Protein AF-A0A672K5L9-F1 (afdb_monomer_lite)

Structure (mmCIF, N/CA/C/O backbone):
data_AF-A0A672K5L9-F1
#
_entry.id   AF-A0A672K5L9-F1
#
loop_
_atom_site.group_PDB
_atom_site.id
_atom_site.type_symbol
_atom_site.label_atom_id
_atom_site.label_alt_id
_atom_site.label_comp_id
_atom_site.label_asym_id
_atom_site.label_entity_id
_atom_site.label_seq_id
_atom_site.pdbx_PDB_ins_code
_atom_site.Cartn_x
_atom_site.Cartn_y
_atom_site.Cartn_z
_atom_site.occupancy
_atom_site.B_iso_or_equiv
_atom_site.auth_seq_id
_atom_site.auth_comp_id
_atom_site.auth_asym_id
_atom_site.auth_atom_id
_atom_site.pdbx_PDB_model_num
ATOM 1 N N . TRP A 1 1 ? -1.377 -8.562 16.531 1.00 64.62 1 TRP A N 1
ATOM 2 C CA . TRP A 1 1 ? -0.444 -7.483 16.893 1.00 64.62 1 TRP A CA 1
ATOM 3 C C . TRP A 1 1 ? 0.665 -8.095 17.704 1.00 64.62 1 TRP A C 1
ATOM 5 O O . TRP A 1 1 ? 0.400 -8.645 18.768 1.00 64.62 1 TRP A O 1
ATOM 15 N N . ARG A 1 2 ? 1.878 -8.061 17.157 1.00 75.94 2 ARG A N 1
ATOM 16 C CA . ARG A 1 2 ? 3.071 -8.632 17.790 1.00 75.94 2 ARG A CA 1
ATOM 17 C C . ARG A 1 2 ? 3.764 -7.652 18.748 1.00 75.94 2 ARG A C 1
ATOM 19 O O . ARG A 1 2 ? 4.479 -8.093 19.637 1.00 75.94 2 ARG A O 1
ATOM 26 N N . TYR A 1 3 ? 3.518 -6.353 18.584 1.00 76.62 3 TYR A N 1
ATOM 27 C CA . TYR A 1 3 ? 4.110 -5.268 19.370 1.00 76.62 3 TYR A CA 1
ATOM 28 C C . TYR A 1 3 ? 3.016 -4.455 20.088 1.00 76.62 3 TYR A C 1
ATOM 30 O O . TYR A 1 3 ? 1.886 -4.399 19.586 1.00 76.62 3 TYR A O 1
ATOM 38 N N . PRO A 1 4 ? 3.312 -3.866 21.263 1.00 77.62 4 PRO A N 1
ATOM 39 C CA . PRO A 1 4 ? 2.339 -3.114 22.053 1.00 77.62 4 PRO A CA 1
ATOM 40 C C . PRO A 1 4 ? 2.063 -1.743 21.435 1.00 77.62 4 PRO A C 1
ATOM 42 O O . PRO A 1 4 ? 2.989 -0.980 21.229 1.00 77.62 4 PRO A O 1
ATOM 45 N N . VAL A 1 5 ? 0.804 -1.382 21.204 1.00 76.75 5 VAL A N 1
ATOM 46 C CA . VAL A 1 5 ? 0.467 -0.063 20.642 1.00 76.75 5 VAL A CA 1
ATOM 47 C C . VAL A 1 5 ? 0.737 1.041 21.677 1.00 76.75 5 VAL A C 1
ATOM 49 O O . VAL A 1 5 ? 0.159 0.970 22.764 1.00 76.75 5 VAL A O 1
ATOM 52 N N . PRO A 1 6 ? 1.568 2.058 21.373 1.00 74.88 6 PRO A N 1
ATOM 53 C CA . PRO A 1 6 ? 1.780 3.196 22.264 1.00 74.88 6 PRO A CA 1
ATOM 54 C C . PRO A 1 6 ? 0.481 3.985 22.493 1.00 74.88 6 PRO A C 1
ATOM 56 O O . PRO A 1 6 ? -0.328 4.138 21.577 1.00 74.88 6 PRO A O 1
ATOM 59 N N . ASP A 1 7 ? 0.288 4.516 23.705 1.00 78.12 7 ASP A N 1
ATOM 60 C CA . ASP A 1 7 ? -0.814 5.446 23.989 1.00 78.12 7 ASP A CA 1
ATOM 61 C C . ASP A 1 7 ? -0.622 6.739 23.177 1.00 78.12 7 ASP A C 1
ATOM 63 O O . ASP A 1 7 ? 0.488 7.275 23.133 1.00 78.12 7 ASP A O 1
ATOM 67 N N . LYS A 1 8 ? -1.706 7.262 22.581 1.00 76.56 8 LYS A N 1
ATOM 68 C CA . LYS A 1 8 ? -1.720 8.536 21.839 1.00 76.56 8 LYS A CA 1
ATOM 69 C C . LYS A 1 8 ? -1.092 9.678 22.651 1.00 76.56 8 LYS A C 1
ATOM 71 O O . LYS A 1 8 ? -0.440 10.538 22.074 1.00 76.56 8 LYS A O 1
ATOM 76 N N . LYS A 1 9 ? -1.239 9.668 23.981 1.00 79.38 9 LYS A N 1
ATOM 77 C CA . LYS A 1 9 ? -0.672 10.687 24.887 1.00 79.38 9 LYS A CA 1
ATOM 78 C C . LYS A 1 9 ? 0.856 10.733 24.899 1.00 79.38 9 LYS A C 1
ATOM 80 O O . LYS A 1 9 ? 1.422 11.757 25.260 1.00 79.38 9 LYS A O 1
ATOM 85 N N . ASN A 1 10 ? 1.505 9.631 24.536 1.00 80.31 10 ASN A N 1
ATOM 86 C CA . ASN A 1 10 ? 2.960 9.493 24.556 1.00 80.31 10 ASN A CA 1
ATOM 87 C C . ASN A 1 10 ? 3.587 9.738 23.175 1.00 80.31 10 ASN A C 1
ATOM 89 O O . ASN A 1 10 ? 4.771 9.463 22.987 1.00 80.31 10 ASN A O 1
ATOM 93 N N . LEU A 1 11 ? 2.797 10.194 22.198 1.00 80.44 11 LEU A N 1
ATOM 94 C CA . LEU A 1 11 ? 3.247 10.428 20.831 1.00 80.44 11 LEU A CA 1
ATOM 95 C C . LEU A 1 11 ? 3.583 11.906 20.590 1.00 80.44 11 LEU A C 1
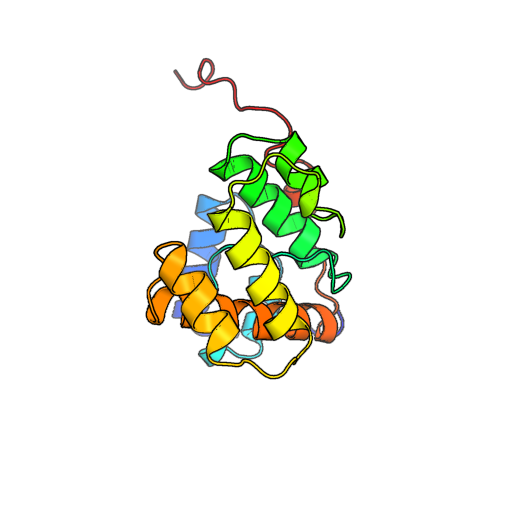ATOM 97 O O . LEU A 1 11 ? 2.972 12.782 21.205 1.00 80.44 11 LEU A O 1
ATOM 101 N N . PRO A 1 12 ? 4.514 12.196 19.662 1.00 81.81 12 PRO A N 1
ATOM 102 C CA . PRO A 1 12 ? 4.729 13.544 19.145 1.00 81.81 12 PRO A CA 1
ATOM 103 C C . PRO A 1 12 ? 3.436 14.183 18.611 1.00 81.81 12 PRO A C 1
ATOM 105 O O . PRO A 1 12 ? 2.584 13.503 18.033 1.00 81.81 12 PRO A O 1
ATOM 108 N N . PHE A 1 13 ? 3.286 15.496 18.815 1.00 79.44 13 PHE A N 1
ATOM 109 C CA . PHE A 1 13 ? 2.058 16.240 18.496 1.00 79.44 13 PHE A CA 1
ATOM 110 C C . PHE A 1 13 ? 1.662 16.160 17.013 1.00 79.44 13 PHE A C 1
ATOM 112 O O . PHE A 1 13 ? 0.493 15.967 16.694 1.00 79.44 13 PHE A O 1
ATOM 119 N N . ASP A 1 14 ? 2.637 16.255 16.116 1.00 75.19 14 ASP A N 1
ATOM 120 C CA . ASP A 1 14 ? 2.473 16.153 14.663 1.00 75.19 14 ASP A CA 1
ATOM 121 C C . ASP A 1 14 ? 1.882 14.801 14.231 1.00 75.19 14 ASP A C 1
ATOM 123 O O . ASP A 1 14 ? 1.009 14.735 13.361 1.00 75.19 14 ASP A O 1
ATOM 127 N N . ILE A 1 15 ? 2.302 13.718 14.884 1.00 74.06 15 ILE A N 1
ATOM 128 C CA . ILE A 1 15 ? 1.780 12.375 14.630 1.00 74.06 15 ILE A CA 1
ATOM 129 C C . ILE A 1 15 ? 0.339 12.243 15.130 1.00 74.06 15 ILE A C 1
ATOM 131 O O . ILE A 1 15 ? -0.502 11.678 14.426 1.00 74.06 15 ILE A O 1
ATOM 135 N N . VAL A 1 16 ? 0.026 12.787 16.310 1.00 81.31 16 VAL A N 1
ATOM 136 C CA . VAL A 1 16 ? -1.350 12.791 16.835 1.00 81.31 16 VAL A CA 1
ATOM 137 C C . VAL A 1 16 ? -2.273 13.586 15.913 1.00 81.31 16 VAL A C 1
ATOM 139 O O . VAL A 1 16 ? -3.326 13.079 15.528 1.00 81.31 16 VAL A O 1
ATOM 142 N N . GLU A 1 17 ? -1.849 14.772 15.477 1.00 81.62 17 GLU A N 1
ATOM 143 C CA . GLU A 1 17 ? -2.614 15.620 14.562 1.00 81.62 17 GLU A CA 1
ATOM 144 C C . GLU A 1 17 ? -2.883 14.910 13.222 1.00 81.62 17 GLU A C 1
ATOM 146 O O . GLU A 1 17 ? -3.997 14.956 12.691 1.00 81.62 17 GLU A O 1
ATOM 151 N N . LEU A 1 18 ? -1.891 14.202 12.671 1.00 77.25 18 LEU A N 1
ATOM 152 C CA . LEU A 1 18 ? -2.068 13.394 11.464 1.00 77.25 18 LEU A CA 1
ATOM 153 C C . LEU A 1 18 ? -3.092 12.272 11.677 1.00 77.25 18 LEU A C 1
ATOM 155 O O . LEU A 1 18 ? -3.973 12.076 10.836 1.00 77.25 18 LEU A O 1
ATOM 159 N N . MET A 1 19 ? -2.998 11.543 12.791 1.00 80.06 19 MET A N 1
ATOM 160 C CA . MET A 1 19 ? -3.928 10.459 13.121 1.00 80.06 19 MET A CA 1
ATOM 161 C C . MET A 1 19 ? -5.363 10.979 13.247 1.00 80.06 19 MET A C 1
ATOM 163 O O . MET A 1 19 ? -6.279 10.363 12.706 1.00 80.06 19 MET A O 1
ATOM 167 N N . GLU A 1 20 ? -5.558 12.125 13.896 1.00 85.06 20 GLU A N 1
ATOM 168 C CA . GLU A 1 20 ? -6.866 12.769 14.038 1.00 85.06 20 GLU A CA 1
ATOM 169 C C . GLU A 1 20 ? -7.423 13.240 12.692 1.00 85.06 20 GLU A C 1
ATOM 171 O O . GLU A 1 20 ? -8.583 12.968 12.379 1.00 85.06 20 GLU A O 1
ATOM 176 N N . LYS A 1 21 ? -6.597 13.855 11.835 1.00 79.50 21 LYS A N 1
ATOM 177 C CA . LYS A 1 21 ? -7.000 14.249 10.473 1.00 79.50 21 LYS A CA 1
ATOM 178 C C . LYS A 1 21 ? -7.433 13.049 9.630 1.00 79.50 21 LYS A C 1
ATOM 180 O O . LYS A 1 21 ? -8.405 13.141 8.876 1.00 79.50 21 LYS A O 1
ATOM 185 N N . VAL A 1 22 ? -6.715 11.929 9.726 1.00 79.19 22 VAL A N 1
ATOM 186 C CA . VAL A 1 22 ? -7.059 10.687 9.015 1.00 79.19 22 VAL A CA 1
ATOM 187 C C . VAL A 1 22 ? -8.359 10.098 9.557 1.00 79.19 22 VAL A C 1
ATOM 189 O O . VAL A 1 22 ? -9.230 9.732 8.770 1.00 79.19 22 VAL A O 1
ATOM 192 N N . GLU A 1 23 ? -8.518 10.053 10.878 1.00 84.06 23 GLU A N 1
ATOM 193 C CA . GLU A 1 23 ? -9.721 9.554 11.547 1.00 84.06 23 GLU A CA 1
ATOM 194 C C . GLU A 1 23 ? -10.954 10.398 11.188 1.00 84.06 23 GLU A C 1
ATOM 196 O O . GLU A 1 23 ? -11.993 9.844 10.832 1.00 84.06 23 GLU A O 1
ATOM 201 N N . GLN A 1 24 ? -10.817 11.725 11.144 1.00 83.44 24 GLN A N 1
ATOM 202 C CA . GLN A 1 24 ? -11.885 12.645 10.754 1.00 83.44 24 GLN A CA 1
ATOM 203 C C . GLN A 1 24 ? -12.307 12.476 9.286 1.00 83.44 24 GLN A C 1
ATOM 205 O O . GLN A 1 24 ? -13.497 12.507 8.978 1.00 83.44 24 GLN A O 1
ATOM 210 N N . LYS A 1 25 ? -11.351 12.284 8.366 1.00 79.88 25 LYS A N 1
ATOM 211 C CA . LYS A 1 25 ? -11.644 12.104 6.931 1.00 79.88 25 LYS A CA 1
ATOM 212 C C . LYS A 1 25 ? -12.167 10.707 6.600 1.00 79.88 25 LYS A C 1
ATOM 214 O O . LYS A 1 25 ? -13.029 10.563 5.736 1.00 79.88 25 LYS A O 1
ATOM 219 N N . GLY A 1 26 ? -11.605 9.680 7.233 1.00 71.81 26 GLY A N 1
ATOM 220 C CA . GLY A 1 26 ? -11.903 8.275 6.957 1.00 71.81 26 GLY A CA 1
ATOM 221 C C . GLY A 1 26 ? -13.060 7.703 7.776 1.00 71.81 26 GLY A C 1
ATOM 222 O O . GLY A 1 26 ? -13.588 6.654 7.415 1.00 71.81 26 GLY A O 1
ATOM 223 N N . GLY A 1 27 ? -13.447 8.366 8.870 1.00 83.25 27 GLY A N 1
ATOM 224 C CA . GLY A 1 27 ? -14.419 7.871 9.851 1.00 83.25 27 GLY A CA 1
ATOM 225 C C . GLY A 1 27 ? -13.859 6.813 10.810 1.00 83.25 27 GLY A C 1
ATOM 226 O O . GLY A 1 27 ? -14.577 6.344 11.685 1.00 83.25 27 GLY A O 1
ATOM 227 N N . PHE A 1 28 ? -12.594 6.422 10.642 1.00 85.94 28 PHE A N 1
ATOM 228 C CA . PHE A 1 28 ? -11.852 5.529 11.529 1.00 85.94 28 PHE A CA 1
ATOM 229 C C . PHE A 1 28 ? -10.350 5.713 11.301 1.00 85.94 28 PHE A C 1
ATOM 231 O O . PHE A 1 28 ? -9.917 6.158 10.236 1.00 85.94 28 PHE A O 1
ATOM 238 N N . LEU A 1 29 ? -9.543 5.311 12.280 1.00 82.81 29 LEU A N 1
ATOM 239 C CA . LEU A 1 29 ? -8.088 5.304 12.171 1.00 82.81 29 LEU A CA 1
ATOM 240 C C . LEU A 1 29 ? -7.563 3.945 11.647 1.00 82.81 29 LEU A C 1
ATOM 242 O O . LEU A 1 29 ? -7.697 2.926 12.345 1.00 82.81 29 LEU A O 1
ATOM 246 N N . PRO A 1 30 ? -6.909 3.892 10.467 1.00 83.12 30 PRO A N 1
ATOM 247 C CA . PRO A 1 30 ? -6.284 2.674 9.964 1.00 83.12 30 PRO A CA 1
ATOM 248 C C . PRO A 1 30 ? -5.204 2.146 10.915 1.00 83.12 30 PRO A C 1
ATOM 250 O O . PRO A 1 30 ? -4.351 2.886 11.401 1.00 83.12 30 PRO A O 1
ATOM 253 N N . ASN A 1 31 ? -5.195 0.834 11.140 1.00 82.44 31 ASN A N 1
ATOM 254 C CA . ASN A 1 31 ? -4.307 0.191 12.107 1.00 82.44 31 ASN A CA 1
ATOM 255 C C . ASN A 1 31 ? -2.813 0.348 11.776 1.00 82.44 31 ASN A C 1
ATOM 257 O O . ASN A 1 31 ? -1.997 0.208 12.680 1.00 82.44 31 ASN A O 1
ATOM 261 N N . VAL A 1 32 ? -2.442 0.679 10.530 1.00 73.75 32 VAL A N 1
ATOM 262 C CA . VAL A 1 32 ? -1.048 0.973 10.159 1.00 73.75 32 VAL A CA 1
ATOM 263 C C . VAL A 1 32 ? -0.484 2.159 10.947 1.00 73.75 32 VAL A C 1
ATOM 265 O O . VAL A 1 32 ? 0.650 2.084 11.408 1.00 73.75 32 VAL A O 1
ATOM 268 N N . PHE A 1 33 ? -1.290 3.192 11.225 1.00 71.38 33 PHE A N 1
ATOM 269 C CA . PHE A 1 33 ? -0.854 4.350 12.014 1.00 71.38 33 PHE A CA 1
ATOM 270 C C . PHE A 1 33 ? -0.514 3.968 13.454 1.00 71.38 33 PHE A C 1
ATOM 272 O O . PHE A 1 33 ? 0.440 4.476 14.020 1.00 71.38 33 PHE A O 1
ATOM 279 N N . LYS A 1 34 ? -1.231 3.000 14.028 1.00 72.56 34 LYS A N 1
ATOM 280 C CA . LYS A 1 34 ? -0.969 2.488 15.382 1.00 72.56 34 LYS A CA 1
ATOM 281 C C . LYS A 1 34 ? 0.306 1.639 15.475 1.00 72.56 34 LYS A C 1
ATOM 283 O O . LYS A 1 34 ? 0.755 1.351 16.576 1.00 72.56 34 LYS A O 1
ATOM 288 N N . VAL A 1 35 ? 0.868 1.216 14.343 1.00 68.44 35 VAL A N 1
ATOM 289 C CA . VAL A 1 35 ? 2.121 0.451 14.290 1.00 68.44 35 VAL A CA 1
ATOM 290 C C . VAL A 1 35 ? 3.297 1.335 13.886 1.00 68.44 35 VAL A C 1
ATOM 292 O O . VAL A 1 35 ? 4.372 1.213 14.464 1.00 68.44 35 VAL A O 1
ATOM 295 N N . LEU A 1 36 ? 3.103 2.251 12.937 1.00 60.41 36 LEU A N 1
ATOM 296 C CA . LEU A 1 36 ? 4.162 3.157 12.483 1.00 60.41 36 LEU A CA 1
ATOM 297 C C . LEU A 1 36 ? 4.585 4.174 13.551 1.00 60.41 36 LEU A C 1
ATOM 299 O O . LEU A 1 36 ? 5.710 4.656 13.508 1.00 60.41 36 LEU A O 1
ATOM 303 N N . VAL A 1 37 ? 3.759 4.414 14.571 1.00 59.41 37 VAL A N 1
ATOM 304 C CA . VAL A 1 37 ? 4.132 5.209 15.758 1.00 59.41 37 VAL A CA 1
ATOM 305 C C . VAL A 1 37 ? 5.297 4.627 16.565 1.00 59.41 37 VAL A C 1
ATOM 307 O O . VAL A 1 37 ? 5.891 5.337 17.369 1.00 59.41 37 VAL A O 1
ATOM 310 N N . HIS A 1 38 ? 5.671 3.362 16.343 1.00 53.47 38 HIS A N 1
ATOM 311 C CA . HIS A 1 38 ? 6.906 2.801 16.894 1.00 53.47 38 HIS A CA 1
ATOM 312 C C . HIS A 1 38 ? 8.181 3.365 16.246 1.00 53.47 38 HIS A C 1
ATOM 314 O O . HIS A 1 38 ? 9.263 3.182 16.797 1.00 53.47 38 HIS A O 1
ATOM 320 N N . CYS A 1 39 ? 8.071 4.022 15.089 1.00 48.25 39 CYS A N 1
ATOM 321 C CA . CYS A 1 39 ? 9.179 4.647 14.374 1.00 48.25 39 CYS A CA 1
ATOM 322 C C . CYS A 1 39 ? 8.693 5.957 13.712 1.00 48.25 39 CYS A C 1
ATOM 324 O O . CYS A 1 39 ? 8.429 5.979 12.506 1.00 48.25 39 CYS A O 1
ATOM 326 N N . PRO A 1 40 ? 8.521 7.042 14.498 1.00 39.75 40 PRO A N 1
ATOM 327 C CA . PRO A 1 40 ? 7.879 8.278 14.040 1.00 39.75 40 PRO A CA 1
ATOM 328 C C . PRO A 1 40 ? 8.592 8.942 12.849 1.00 39.75 40 PRO A C 1
ATOM 330 O O . PRO A 1 40 ? 7.921 9.494 11.984 1.00 39.75 40 PRO A O 1
ATOM 333 N N . GLU A 1 41 ? 9.917 8.805 12.729 1.00 33.12 41 GLU A N 1
ATOM 334 C CA . GLU A 1 41 ? 10.693 9.362 11.606 1.00 33.12 41 GLU A CA 1
ATOM 335 C C . GLU A 1 41 ? 10.425 8.662 10.258 1.00 33.12 41 GLU A C 1
ATOM 337 O O . GLU A 1 41 ? 10.543 9.284 9.207 1.00 33.12 41 GLU A O 1
ATOM 342 N N . SER A 1 42 ? 10.017 7.385 10.260 1.00 33.50 42 SER A N 1
ATOM 343 C CA . SER A 1 42 ? 9.748 6.609 9.032 1.00 33.50 42 SER A CA 1
ATOM 344 C C . SER A 1 42 ? 8.266 6.587 8.623 1.00 33.50 42 SER A C 1
ATOM 346 O O . SER A 1 42 ? 7.922 6.052 7.570 1.00 33.50 42 SER A O 1
ATOM 348 N N . GLY A 1 43 ? 7.365 7.127 9.454 1.00 31.48 43 GLY A N 1
ATOM 349 C CA . GLY A 1 43 ? 5.910 7.029 9.269 1.00 31.48 43 GLY A CA 1
ATOM 350 C C . GLY A 1 43 ? 5.283 8.061 8.321 1.00 31.48 43 GLY A C 1
ATOM 351 O O . GLY A 1 43 ? 4.123 7.898 7.945 1.00 31.48 43 GLY A O 1
ATOM 352 N N . MET A 1 44 ? 6.021 9.108 7.933 1.00 30.86 44 MET A N 1
ATOM 353 C CA . MET A 1 44 ? 5.493 10.272 7.195 1.00 30.86 44 MET A CA 1
ATOM 354 C C . MET A 1 44 ? 5.357 10.064 5.677 1.00 30.86 44 MET A C 1
ATOM 356 O O . MET A 1 44 ? 4.615 10.793 5.023 1.00 30.86 44 MET A O 1
ATOM 360 N N . THR A 1 45 ? 5.996 9.045 5.105 1.00 30.77 45 THR A N 1
ATOM 361 C CA . THR A 1 45 ? 6.053 8.853 3.647 1.00 30.77 45 THR A CA 1
ATOM 362 C C . THR A 1 45 ? 5.416 7.523 3.283 1.00 30.77 45 THR A C 1
ATOM 364 O O . THR A 1 45 ? 6.111 6.581 2.918 1.00 30.77 45 THR A O 1
ATOM 367 N N . PHE A 1 46 ? 4.098 7.380 3.462 1.00 41.56 46 PHE A N 1
ATOM 368 C CA . PHE A 1 46 ? 3.430 6.117 3.132 1.00 41.56 46 PHE A CA 1
ATOM 369 C C . PHE A 1 46 ? 1.993 6.288 2.630 1.00 41.56 46 PHE A C 1
ATOM 371 O O . PHE A 1 46 ? 1.031 5.919 3.304 1.00 41.56 46 PHE A O 1
ATOM 378 N N . TYR A 1 47 ? 1.837 6.818 1.414 1.00 33.97 47 TYR A N 1
ATOM 379 C CA . TYR A 1 47 ? 0.549 6.808 0.725 1.00 33.97 47 TYR A CA 1
ATOM 380 C C . TYR A 1 47 ? 0.655 6.327 -0.723 1.00 33.97 47 TYR A C 1
ATOM 382 O O . TYR A 1 47 ? 1.265 6.969 -1.566 1.00 33.97 47 TYR A O 1
ATOM 390 N N . SER A 1 48 ? -0.117 5.265 -0.969 1.00 30.53 48 SER A N 1
ATOM 391 C CA . SER A 1 48 ? -0.725 4.843 -2.238 1.00 30.53 48 SER A CA 1
ATOM 392 C C . SER A 1 48 ? -0.128 3.630 -2.959 1.00 30.53 48 SER A C 1
ATOM 394 O O . SER A 1 48 ? 1.063 3.501 -3.185 1.00 30.53 48 SER A O 1
ATOM 396 N N . TYR A 1 49 ? -1.081 2.763 -3.328 1.00 34.91 49 TYR A N 1
ATOM 397 C CA . TYR A 1 49 ? -1.036 1.603 -4.222 1.00 34.91 49 TYR A CA 1
ATOM 398 C C . TYR A 1 49 ? -0.104 0.440 -3.870 1.00 34.91 49 TYR A C 1
ATOM 400 O O . TYR A 1 49 ? 1.062 0.426 -4.233 1.00 34.91 49 TYR A O 1
ATOM 408 N N . LEU A 1 50 ? -0.660 -0.619 -3.259 1.00 41.56 50 LEU A N 1
ATOM 409 C CA . LEU A 1 50 ? 0.091 -1.848 -2.998 1.00 41.56 50 LEU A CA 1
ATOM 410 C C . LEU A 1 50 ? -0.667 -3.145 -3.278 1.00 41.56 50 LEU A C 1
ATOM 412 O O . LEU A 1 50 ? -1.779 -3.399 -2.811 1.00 41.56 50 LEU A O 1
ATOM 416 N N . LYS A 1 51 ? 0.052 -4.015 -3.988 1.00 40.56 51 LYS A N 1
ATOM 417 C CA . LYS A 1 51 ? -0.236 -5.419 -4.276 1.00 40.56 51 LYS A CA 1
ATOM 418 C C . LYS A 1 51 ? 0.114 -6.261 -3.041 1.00 40.56 51 LYS A C 1
ATOM 420 O O . LYS A 1 51 ? 1.201 -6.820 -2.934 1.00 40.56 51 LYS A O 1
ATOM 425 N N . GLY A 1 52 ? -0.821 -6.370 -2.097 1.00 40.56 52 GLY A N 1
ATOM 426 C CA . GLY A 1 52 ? -0.668 -7.187 -0.881 1.00 40.56 52 GLY A CA 1
ATOM 427 C C . GLY A 1 52 ? -0.741 -8.705 -1.098 1.00 40.56 52 GLY A C 1
ATOM 428 O O . GLY A 1 52 ? -0.540 -9.483 -0.166 1.00 40.56 52 GLY A O 1
ATOM 429 N N . ALA A 1 53 ? -1.056 -9.157 -2.308 1.00 41.19 53 ALA A N 1
ATOM 430 C CA . ALA A 1 53 ? -1.554 -10.513 -2.482 1.00 41.19 53 ALA A CA 1
ATOM 431 C C . ALA A 1 53 ? -0.477 -11.578 -2.696 1.00 41.19 53 ALA A C 1
ATOM 433 O O . ALA A 1 53 ? -0.683 -12.734 -2.336 1.00 41.19 53 ALA A O 1
ATOM 434 N N . HIS A 1 54 ? 0.698 -11.195 -3.202 1.00 45.91 54 HIS A N 1
ATOM 435 C CA . HIS A 1 54 ? 1.785 -12.151 -3.413 1.00 45.91 54 HIS A CA 1
ATOM 436 C C . HIS A 1 54 ? 2.599 -12.417 -2.140 1.00 45.91 54 HIS A C 1
ATOM 438 O O . HIS A 1 54 ? 3.035 -13.538 -1.905 1.00 45.91 54 HIS A O 1
ATOM 444 N N . ASN A 1 55 ? 2.725 -11.412 -1.269 1.00 52.50 55 ASN A N 1
ATOM 445 C CA . ASN A 1 55 ? 3.385 -11.544 0.032 1.00 52.50 55 ASN A CA 1
ATOM 446 C C . ASN A 1 55 ? 2.456 -12.103 1.124 1.00 52.50 55 ASN A C 1
ATOM 448 O O . ASN A 1 55 ? 2.796 -12.045 2.309 1.00 52.50 55 ASN A O 1
ATOM 452 N N . HIS A 1 56 ? 1.280 -12.629 0.749 1.00 61.97 56 HIS A N 1
ATOM 453 C CA . HIS A 1 56 ? 0.237 -13.101 1.668 1.00 61.97 56 HIS A CA 1
ATOM 454 C C . HIS A 1 56 ? -0.028 -12.109 2.816 1.00 61.97 56 HIS A C 1
ATOM 456 O O . HIS A 1 56 ? -0.240 -12.502 3.964 1.00 61.97 56 HIS A O 1
ATOM 462 N N . CYS A 1 57 ? 0.048 -10.804 2.534 1.00 69.94 57 CYS A N 1
ATOM 463 C CA . CYS A 1 57 ? -0.125 -9.782 3.553 1.00 69.94 57 CYS A CA 1
ATOM 464 C C . CYS A 1 57 ? -1.607 -9.432 3.654 1.00 69.94 57 CYS A C 1
ATOM 466 O O . CYS A 1 57 ? -2.124 -8.632 2.874 1.00 69.94 57 CYS A O 1
ATOM 468 N N . LEU A 1 58 ? -2.285 -10.035 4.633 1.00 73.81 58 LEU A N 1
ATOM 469 C CA . LEU A 1 58 ? -3.716 -9.833 4.853 1.00 73.81 58 LEU A CA 1
ATOM 470 C C . LEU A 1 58 ? -4.076 -8.346 4.985 1.00 73.81 58 LEU A C 1
ATOM 472 O O . LEU A 1 58 ? -5.059 -7.910 4.391 1.00 73.81 58 LEU A O 1
ATOM 476 N N . TYR A 1 59 ? -3.269 -7.565 5.714 1.00 75.12 59 TYR A N 1
ATOM 477 C CA . TYR A 1 59 ? -3.499 -6.128 5.865 1.00 75.12 59 TYR A CA 1
ATOM 478 C C . TYR A 1 59 ? -3.525 -5.413 4.520 1.00 75.12 59 TYR A C 1
ATOM 480 O O . TYR A 1 59 ? -4.528 -4.791 4.182 1.00 75.12 59 TYR A O 1
ATOM 488 N N . CYS A 1 60 ? -2.441 -5.543 3.753 1.00 72.88 60 CYS A N 1
ATOM 489 C CA . CYS A 1 60 ? -2.272 -4.843 2.490 1.00 72.88 60 CYS A CA 1
ATOM 490 C C . CYS A 1 60 ? -3.324 -5.271 1.462 1.00 72.88 60 CYS A C 1
ATOM 492 O O . CYS A 1 60 ? -3.844 -4.421 0.750 1.00 72.88 60 CYS A O 1
ATOM 494 N N . VAL A 1 61 ? -3.686 -6.560 1.394 1.00 73.81 61 VAL A N 1
ATOM 495 C CA . VAL A 1 61 ? -4.767 -7.006 0.495 1.00 73.81 61 VAL A CA 1
ATOM 496 C C . VAL A 1 61 ? -6.075 -6.323 0.865 1.00 73.81 61 VAL A C 1
ATOM 498 O O . VAL A 1 61 ? -6.711 -5.715 0.015 1.00 73.81 61 VAL A O 1
ATOM 501 N N . VAL A 1 62 ? -6.480 -6.390 2.132 1.00 78.25 62 VAL A N 1
ATOM 502 C CA . VAL A 1 62 ? -7.801 -5.908 2.543 1.00 78.25 62 VAL A CA 1
ATOM 503 C C . VAL A 1 62 ? -7.900 -4.382 2.445 1.00 78.25 62 VAL A C 1
ATOM 505 O O . VAL A 1 62 ? -8.873 -3.876 1.880 1.00 78.25 62 VAL A O 1
ATOM 508 N N . SER A 1 63 ? -6.904 -3.644 2.943 1.00 74.94 63 SER A N 1
ATOM 509 C CA . SER A 1 63 ? -6.923 -2.176 2.946 1.00 74.94 63 SER A CA 1
ATOM 510 C C . SER A 1 63 ? -6.763 -1.587 1.543 1.00 74.94 63 SER A C 1
ATOM 512 O O . SER A 1 63 ? -7.535 -0.708 1.156 1.00 74.94 63 SER A O 1
ATOM 514 N N . HIS A 1 64 ? -5.825 -2.088 0.734 1.00 71.88 64 HIS A N 1
ATOM 515 C CA . HIS A 1 64 ? -5.603 -1.538 -0.602 1.00 71.88 64 HIS A CA 1
ATOM 516 C C . HIS A 1 64 ? -6.648 -1.998 -1.606 1.00 71.88 64 HIS A C 1
ATOM 518 O O . HIS A 1 64 ? -7.011 -1.196 -2.462 1.00 71.88 64 HIS A O 1
ATOM 524 N N . SER A 1 65 ? -7.214 -3.207 -1.488 1.00 71.38 65 SER A N 1
ATOM 525 C CA . SER A 1 65 ? -8.386 -3.553 -2.296 1.00 71.38 65 SER A CA 1
ATOM 526 C C . SER A 1 65 ? -9.541 -2.596 -1.995 1.00 71.38 65 SER A C 1
ATOM 528 O O . SER A 1 65 ? -10.179 -2.132 -2.930 1.00 71.38 65 SER A O 1
ATOM 530 N N . ALA A 1 66 ? -9.775 -2.204 -0.737 1.00 74.75 66 ALA A N 1
ATOM 531 C CA . ALA A 1 66 ? -10.805 -1.214 -0.407 1.00 74.75 66 ALA A CA 1
ATOM 532 C C . ALA A 1 66 ? -10.583 0.142 -1.089 1.00 74.75 66 ALA A C 1
ATOM 534 O O . ALA A 1 66 ? -11.500 0.682 -1.710 1.00 74.75 66 ALA A O 1
ATOM 535 N N . LEU A 1 67 ? -9.355 0.657 -1.035 1.00 73.56 67 LEU A N 1
ATOM 536 C CA . LEU A 1 67 ? -8.995 1.908 -1.702 1.00 73.56 67 LEU A CA 1
ATOM 537 C C . LEU A 1 67 ? -9.072 1.784 -3.226 1.00 73.56 67 LEU A C 1
ATOM 539 O O . LEU A 1 67 ? -9.630 2.659 -3.883 1.00 73.56 67 LEU A O 1
ATOM 543 N N . HIS A 1 68 ? -8.594 0.675 -3.792 1.00 67.81 68 HIS A N 1
ATOM 544 C CA . HIS A 1 68 ? -8.701 0.392 -5.219 1.00 67.81 68 HIS A CA 1
ATOM 545 C C . HIS A 1 68 ? -10.163 0.423 -5.666 1.00 67.81 68 HIS A C 1
ATOM 547 O O . HIS A 1 68 ? -10.471 1.045 -6.680 1.00 67.81 68 HIS A O 1
ATOM 553 N N . ARG A 1 69 ? -11.087 -0.186 -4.906 1.00 74.75 69 ARG A N 1
ATOM 554 C CA . ARG A 1 69 ? -12.527 -0.126 -5.206 1.00 74.75 69 ARG A CA 1
ATOM 555 C C . ARG A 1 69 ? -13.047 1.312 -5.251 1.00 74.75 69 ARG A C 1
ATOM 557 O O . ARG A 1 69 ? -13.797 1.640 -6.165 1.00 74.75 69 ARG A O 1
ATOM 564 N N . ILE A 1 70 ? -12.627 2.161 -4.311 1.00 71.12 70 ILE A N 1
ATOM 565 C CA . ILE A 1 70 ? -13.037 3.572 -4.250 1.00 71.12 70 ILE A CA 1
ATOM 566 C C . ILE A 1 70 ? -12.493 4.366 -5.442 1.00 71.12 70 ILE A C 1
ATOM 568 O O . ILE A 1 70 ? -13.268 5.013 -6.144 1.00 71.12 70 ILE A O 1
ATOM 572 N N . TYR A 1 71 ? -11.182 4.316 -5.689 1.00 70.25 71 TYR A N 1
ATOM 573 C CA . TYR A 1 71 ? -10.540 5.163 -6.699 1.00 70.25 71 TYR A CA 1
ATOM 574 C C . TYR A 1 71 ? -10.818 4.695 -8.126 1.00 70.25 71 TYR A C 1
ATOM 576 O O . TYR A 1 71 ? -11.160 5.503 -8.985 1.00 70.25 71 TYR A O 1
ATOM 584 N N . SER A 1 72 ? -10.728 3.386 -8.382 1.00 65.19 72 SER A N 1
ATOM 585 C CA . SER A 1 72 ? -10.995 2.838 -9.718 1.00 65.19 72 SER A CA 1
ATOM 586 C C . SER A 1 72 ? -12.485 2.792 -10.057 1.00 65.19 72 SER A C 1
ATOM 588 O O . SER A 1 72 ? -12.830 2.605 -11.222 1.00 65.19 72 SER A O 1
ATOM 590 N N . LYS A 1 73 ? -13.367 2.892 -9.046 1.00 70.75 73 LYS A N 1
ATOM 591 C CA . LYS A 1 73 ? -14.814 2.626 -9.139 1.00 70.75 73 LYS A CA 1
ATOM 592 C C . LYS A 1 73 ? -15.148 1.249 -9.743 1.00 70.75 73 LYS A C 1
ATOM 594 O O . LYS A 1 73 ? -16.261 1.026 -10.210 1.00 70.75 73 LYS A O 1
ATOM 599 N N . LYS A 1 74 ? -14.192 0.310 -9.736 1.00 69.38 74 LYS A N 1
ATOM 600 C CA . LYS A 1 74 ? -14.315 -1.049 -10.287 1.00 69.38 74 LYS A CA 1
ATOM 601 C C . LYS A 1 74 ? -14.228 -2.074 -9.147 1.00 69.38 74 LYS A C 1
ATOM 603 O O . LYS A 1 74 ? -13.140 -2.590 -8.872 1.00 69.38 74 LYS A O 1
ATOM 608 N N . PRO A 1 75 ? -15.351 -2.395 -8.473 1.00 73.62 75 PRO A N 1
ATOM 609 C CA . PRO A 1 75 ? -15.344 -3.238 -7.278 1.00 73.62 75 PRO A CA 1
ATOM 610 C C . PRO A 1 75 ? -14.800 -4.649 -7.535 1.00 73.62 75 PRO A C 1
ATOM 612 O O . PRO A 1 75 ? -14.020 -5.162 -6.739 1.00 73.62 75 PRO A O 1
ATOM 615 N N . VAL A 1 76 ? -15.149 -5.240 -8.681 1.00 76.38 76 VAL A N 1
ATOM 616 C CA . VAL A 1 76 ? -14.733 -6.599 -9.070 1.00 76.38 76 VAL A CA 1
ATOM 617 C C . VAL A 1 76 ? -13.240 -6.668 -9.401 1.00 76.38 76 VAL A C 1
ATOM 619 O O . VAL A 1 76 ? -12.568 -7.629 -9.032 1.00 76.38 76 VAL A O 1
ATOM 622 N N . LEU A 1 77 ? -12.690 -5.627 -10.036 1.00 68.44 77 LEU A N 1
ATOM 623 C CA . LEU A 1 77 ? -11.273 -5.591 -10.408 1.00 68.44 77 LEU A CA 1
ATOM 624 C C . LEU A 1 77 ? -10.371 -5.634 -9.164 1.00 68.44 77 LEU A C 1
ATOM 626 O O . LEU A 1 77 ? -9.342 -6.303 -9.170 1.00 68.44 77 LEU A O 1
ATOM 630 N N . ALA A 1 78 ? -10.788 -4.994 -8.069 1.00 68.56 78 ALA A N 1
ATOM 631 C CA . ALA A 1 78 ? -10.042 -4.991 -6.809 1.00 68.56 78 ALA A CA 1
ATOM 632 C C . ALA A 1 78 ? -9.935 -6.369 -6.134 1.00 68.56 78 ALA A C 1
ATOM 634 O O . ALA A 1 78 ? -9.012 -6.585 -5.348 1.00 68.56 78 ALA A O 1
ATOM 635 N N . ASP A 1 79 ? -10.874 -7.275 -6.422 1.00 68.69 79 ASP A N 1
ATOM 636 C CA . ASP A 1 79 ? -10.881 -8.650 -5.913 1.00 68.69 79 ASP A CA 1
ATOM 637 C C . ASP A 1 79 ? -10.142 -9.602 -6.884 1.00 68.69 79 ASP A C 1
ATOM 639 O O . ASP A 1 79 ? -9.623 -10.640 -6.476 1.00 68.69 79 ASP A O 1
ATOM 643 N N . GLN A 1 80 ? -10.008 -9.218 -8.160 1.00 65.69 80 GLN A N 1
ATOM 644 C CA . GLN A 1 80 ? -9.282 -9.959 -9.199 1.00 65.69 80 GLN A CA 1
ATOM 645 C C . GLN A 1 80 ? -7.768 -9.699 -9.189 1.00 65.69 80 GLN A C 1
ATOM 647 O O . GLN A 1 80 ? -6.978 -10.645 -9.253 1.00 65.69 80 GLN A O 1
ATOM 652 N N . VAL A 1 81 ? -7.351 -8.433 -9.078 1.00 61.31 81 VAL A N 1
ATOM 653 C CA . VAL A 1 81 ? -5.941 -7.989 -9.068 1.00 61.31 81 VAL A CA 1
ATOM 654 C C . VAL A 1 81 ? -5.071 -8.687 -8.002 1.00 61.31 81 VAL A C 1
ATOM 656 O O . VAL A 1 81 ? -3.901 -8.947 -8.285 1.00 61.31 81 VAL A O 1
ATOM 659 N N . PRO A 1 82 ? -5.595 -9.070 -6.819 1.00 55.94 82 PRO A N 1
ATOM 660 C CA . PRO A 1 82 ? -4.875 -9.901 -5.856 1.00 55.94 82 PRO A CA 1
ATOM 661 C C . PRO A 1 82 ? -4.441 -11.290 -6.369 1.00 55.94 82 PRO A C 1
ATOM 663 O O . PRO A 1 82 ? -3.540 -11.911 -5.813 1.00 55.94 82 PRO A O 1
ATOM 666 N N . SER A 1 83 ? -5.036 -11.835 -7.427 1.00 53.34 83 SER A N 1
ATOM 667 C CA . SER A 1 83 ? -4.596 -13.140 -7.939 1.00 53.34 83 SER A CA 1
ATOM 668 C C . SER A 1 83 ? -3.244 -13.045 -8.669 1.00 53.34 83 SER A C 1
ATOM 670 O O . SER A 1 83 ? -2.975 -12.078 -9.381 1.00 53.34 83 SER A O 1
ATOM 672 N N . LYS A 1 84 ? -2.395 -14.086 -8.568 1.00 51.34 84 LYS A N 1
A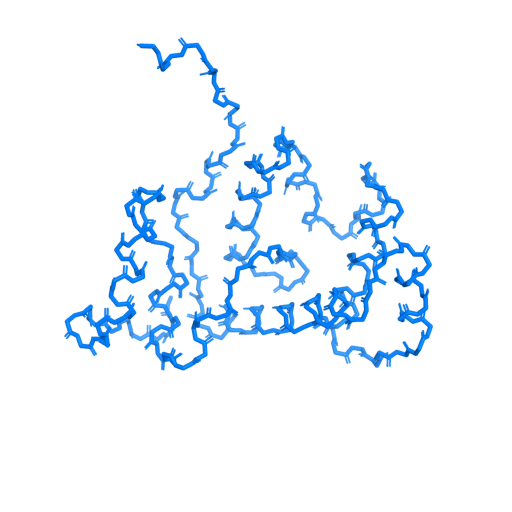TOM 673 C CA . LYS A 1 84 ? -1.145 -14.198 -9.361 1.00 51.34 84 LYS A CA 1
ATOM 674 C C . LYS A 1 84 ? -1.376 -14.065 -10.877 1.00 51.34 84 LYS A C 1
ATOM 676 O O . LYS A 1 84 ? -0.445 -13.762 -11.607 1.00 51.34 84 LYS A O 1
ATOM 681 N N . ASN A 1 85 ? -2.610 -14.266 -11.339 1.00 59.47 85 ASN A N 1
ATOM 682 C CA . ASN A 1 85 ? -3.003 -14.266 -12.745 1.00 59.47 85 ASN A CA 1
ATOM 683 C C . ASN A 1 85 ? -3.493 -12.892 -13.230 1.00 59.47 85 ASN A C 1
ATOM 685 O O . ASN A 1 85 ? -4.438 -12.826 -14.014 1.00 59.47 85 ASN A O 1
ATOM 689 N N . PHE A 1 86 ? -2.879 -11.789 -12.790 1.00 58.81 86 PHE A N 1
ATOM 690 C CA . PHE A 1 86 ? -3.276 -10.451 -13.253 1.00 58.81 86 PHE A CA 1
ATOM 691 C C . PHE A 1 86 ? -3.061 -10.229 -14.754 1.00 58.81 86 PHE A C 1
ATOM 693 O O . PHE A 1 86 ? -3.724 -9.389 -15.358 1.00 58.81 86 PHE A O 1
ATOM 700 N N . THR A 1 87 ? -2.231 -11.057 -15.389 1.00 57.91 87 THR A N 1
ATOM 701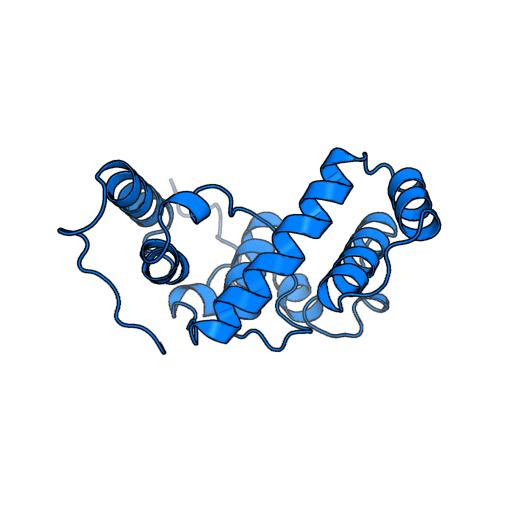 C CA . THR A 1 87 ? -2.083 -11.134 -16.847 1.00 57.91 87 THR A CA 1
ATOM 702 C C . THR A 1 87 ? -3.389 -11.475 -17.571 1.00 57.91 87 THR A C 1
ATOM 704 O O . THR A 1 87 ? -3.575 -11.032 -18.707 1.00 57.91 87 THR A O 1
ATOM 707 N N . LYS A 1 88 ? -4.309 -12.196 -16.909 1.00 59.03 88 LYS A N 1
ATOM 708 C CA . LYS A 1 88 ? -5.636 -12.575 -17.427 1.00 59.03 88 LYS A CA 1
ATOM 709 C C . LYS A 1 88 ? -6.714 -11.512 -17.200 1.00 59.03 88 LYS A C 1
ATOM 711 O O . LYS A 1 88 ? -7.825 -11.673 -17.699 1.00 59.03 88 LYS A O 1
ATOM 716 N N . HIS A 1 89 ? -6.407 -10.445 -16.465 1.00 64.81 89 HIS A N 1
ATOM 717 C CA . HIS A 1 89 ? -7.361 -9.368 -16.207 1.00 64.81 89 HIS A CA 1
ATOM 718 C C . HIS A 1 89 ? -7.273 -8.297 -17.289 1.00 64.81 89 HIS A C 1
ATOM 720 O O . HIS A 1 89 ? -6.253 -8.151 -17.972 1.00 64.81 89 HIS A O 1
ATOM 726 N N . ASN A 1 90 ? -8.354 -7.528 -17.428 1.00 65.62 90 ASN A N 1
ATOM 727 C CA . ASN A 1 90 ? -8.456 -6.420 -18.376 1.00 65.62 90 ASN A CA 1
ATOM 728 C C . ASN A 1 90 ? -7.675 -5.189 -17.872 1.00 65.62 90 ASN A C 1
ATOM 730 O O . ASN A 1 90 ? -8.258 -4.163 -17.525 1.00 65.62 90 ASN A O 1
ATOM 734 N N . LEU A 1 91 ? -6.358 -5.353 -17.751 1.00 69.06 91 LEU A N 1
ATOM 735 C CA . LEU A 1 91 ? -5.387 -4.320 -17.405 1.00 69.06 91 LEU A CA 1
ATOM 736 C C . LEU A 1 91 ? -4.676 -3.849 -18.674 1.00 69.06 91 LEU A C 1
ATOM 738 O O . LEU A 1 91 ? -4.377 -4.654 -19.564 1.00 69.06 91 LEU A O 1
ATOM 742 N N . SER A 1 92 ? -4.373 -2.558 -18.734 1.00 72.81 92 SER A N 1
ATOM 743 C CA . SER A 1 92 ? -3.551 -1.977 -19.792 1.00 72.81 92 SER A CA 1
ATOM 744 C C . SER A 1 92 ? -2.123 -2.533 -19.756 1.00 72.81 92 SER A C 1
ATOM 746 O O . SER A 1 92 ? -1.647 -3.017 -18.727 1.00 72.81 92 SER A O 1
ATOM 748 N N . ALA A 1 93 ? -1.412 -2.447 -20.884 1.00 77.31 93 ALA A N 1
ATOM 749 C CA . ALA A 1 93 ? -0.005 -2.849 -20.954 1.00 77.31 93 ALA A CA 1
ATOM 750 C C . ALA A 1 93 ? 0.859 -2.081 -19.934 1.00 77.31 93 ALA A C 1
ATOM 752 O O . ALA A 1 93 ? 1.691 -2.681 -19.260 1.00 77.31 93 ALA A O 1
ATOM 753 N N . ARG A 1 94 ? 0.566 -0.786 -19.737 1.00 77.50 94 ARG A N 1
ATOM 754 C CA . ARG A 1 94 ? 1.216 0.070 -18.736 1.00 77.50 94 ARG A CA 1
ATOM 755 C C . ARG A 1 94 ? 1.019 -0.449 -17.307 1.00 77.50 94 ARG A C 1
ATOM 757 O O . ARG A 1 94 ? 1.981 -0.558 -16.554 1.00 77.50 94 ARG A O 1
ATOM 764 N N . GLU A 1 95 ? -0.212 -0.798 -16.930 1.00 72.69 95 GLU A N 1
ATOM 765 C CA . GLU A 1 95 ? -0.507 -1.336 -15.592 1.00 72.69 95 GLU A CA 1
ATOM 766 C C . GLU A 1 95 ? 0.147 -2.703 -15.363 1.00 72.69 95 GLU A C 1
ATOM 768 O O . GLU A 1 95 ? 0.607 -2.982 -14.258 1.00 72.69 95 GLU A O 1
ATOM 773 N N . LYS A 1 96 ? 0.211 -3.553 -16.395 1.00 74.38 96 LYS A N 1
ATOM 774 C CA . LYS A 1 96 ? 0.891 -4.854 -16.313 1.00 74.38 96 LYS A CA 1
ATOM 775 C C . LYS A 1 96 ? 2.392 -4.678 -16.080 1.00 74.38 96 LYS A C 1
ATOM 777 O O . LYS A 1 96 ? 2.892 -5.232 -15.109 1.00 74.38 96 LYS A O 1
ATOM 782 N N . ALA A 1 97 ? 3.055 -3.829 -16.867 1.00 78.94 97 ALA A N 1
ATOM 783 C CA . ALA A 1 97 ? 4.483 -3.543 -16.717 1.00 78.94 97 ALA A CA 1
ATOM 784 C C . ALA A 1 97 ? 4.832 -3.008 -15.316 1.00 78.94 97 ALA A C 1
ATOM 786 O O . ALA A 1 97 ? 5.756 -3.500 -14.671 1.00 78.94 97 ALA A O 1
ATOM 787 N N . MET A 1 98 ? 4.030 -2.073 -14.795 1.00 80.06 98 MET A N 1
ATOM 788 C CA . MET A 1 98 ? 4.173 -1.570 -13.423 1.00 80.06 98 MET A CA 1
ATOM 789 C C . MET A 1 98 ? 4.051 -2.693 -12.382 1.00 80.06 98 MET A C 1
ATOM 791 O O . MET A 1 98 ? 4.841 -2.778 -11.443 1.00 80.06 98 MET A O 1
ATOM 795 N N . LEU A 1 99 ? 3.052 -3.568 -12.535 1.00 74.38 99 LEU A N 1
ATOM 796 C CA . LEU A 1 99 ? 2.794 -4.668 -11.606 1.00 74.38 99 LEU A CA 1
ATOM 797 C C . LEU A 1 99 ? 3.837 -5.787 -11.676 1.00 74.38 99 LEU A C 1
ATOM 799 O O . LEU A 1 99 ? 3.994 -6.485 -10.669 1.00 74.38 99 LEU A O 1
ATOM 803 N N . ASP A 1 100 ? 4.474 -5.986 -12.827 1.00 77.19 100 ASP A N 1
ATOM 804 C CA . ASP A 1 100 ? 5.564 -6.942 -13.029 1.00 77.19 100 ASP A CA 1
ATOM 805 C C . ASP A 1 100 ? 6.846 -6.435 -12.362 1.00 77.19 100 ASP A C 1
ATOM 807 O O . ASP A 1 100 ? 7.414 -7.134 -11.522 1.00 77.19 100 ASP A O 1
ATOM 811 N N . PHE A 1 101 ? 7.225 -5.176 -12.605 1.00 79.88 101 PHE A N 1
ATOM 812 C CA . PHE A 1 101 ? 8.374 -4.558 -11.937 1.00 79.88 101 PHE A CA 1
ATOM 813 C C . PHE A 1 101 ? 8.220 -4.528 -10.412 1.00 79.88 101 PHE A C 1
ATOM 815 O O . PHE A 1 101 ? 9.124 -4.917 -9.670 1.00 79.88 101 PHE A O 1
ATOM 822 N N . ALA A 1 102 ? 7.037 -4.146 -9.929 1.00 75.56 102 ALA A N 1
ATOM 823 C CA . ALA A 1 102 ? 6.742 -4.147 -8.503 1.00 75.56 102 ALA A CA 1
ATOM 824 C C . ALA A 1 102 ? 6.904 -5.540 -7.862 1.00 75.56 102 ALA A C 1
ATOM 826 O O . ALA A 1 102 ? 7.287 -5.641 -6.694 1.00 75.56 102 ALA A O 1
ATOM 827 N N . LEU A 1 103 ? 6.619 -6.625 -8.599 1.00 73.88 103 LEU A N 1
ATOM 828 C CA . LEU A 1 103 ? 6.850 -7.990 -8.116 1.00 73.88 103 LEU A CA 1
ATOM 829 C C . LEU A 1 103 ? 8.334 -8.341 -8.062 1.00 73.88 103 LEU A C 1
ATOM 831 O O . LEU A 1 103 ? 8.759 -8.878 -7.040 1.00 73.88 103 LEU A O 1
ATOM 835 N N . ALA A 1 104 ? 9.102 -7.998 -9.098 1.00 79.50 104 ALA A N 1
ATOM 836 C CA . ALA A 1 104 ? 10.547 -8.216 -9.124 1.00 79.50 104 ALA A CA 1
ATOM 837 C C . ALA A 1 104 ? 11.226 -7.553 -7.910 1.00 79.50 104 ALA A C 1
ATOM 839 O O . ALA A 1 104 ? 11.960 -8.199 -7.158 1.00 79.50 104 ALA A O 1
ATOM 840 N N . VAL A 1 105 ? 10.870 -6.295 -7.614 1.00 78.62 105 VAL A N 1
ATOM 841 C CA . VAL A 1 105 ? 11.376 -5.578 -6.430 1.00 78.62 105 VAL A CA 1
ATOM 842 C C . VAL A 1 105 ? 10.902 -6.223 -5.121 1.00 78.62 105 VAL A C 1
ATOM 844 O O . VAL A 1 105 ? 11.685 -6.379 -4.178 1.00 78.62 105 VAL A O 1
ATOM 847 N N . CYS A 1 106 ? 9.634 -6.645 -5.034 1.00 71.50 106 CYS A N 1
ATOM 848 C CA . CYS A 1 106 ? 9.122 -7.342 -3.848 1.00 71.50 106 CYS A CA 1
ATOM 849 C C . CYS A 1 106 ? 9.910 -8.619 -3.537 1.00 71.50 106 CYS A C 1
ATOM 851 O O . CYS A 1 106 ? 10.141 -8.917 -2.362 1.00 71.50 106 CYS A O 1
ATOM 853 N N . TRP A 1 107 ? 10.310 -9.355 -4.570 1.00 70.62 107 TRP A N 1
ATOM 854 C CA . TRP A 1 107 ? 11.067 -10.598 -4.464 1.00 70.62 107 TRP A CA 1
ATOM 855 C C . TRP A 1 107 ? 12.567 -10.414 -4.294 1.00 70.62 107 TRP A C 1
ATOM 857 O O . TRP A 1 107 ? 13.277 -11.407 -4.150 1.00 70.62 107 TRP A O 1
ATOM 867 N N . SER A 1 108 ? 13.038 -9.167 -4.222 1.00 73.62 108 SER A N 1
ATOM 868 C CA . SER A 1 108 ? 14.468 -8.868 -4.156 1.00 73.62 108 SER A CA 1
ATOM 869 C C . SER A 1 108 ? 15.232 -9.454 -5.347 1.00 73.62 108 SER A C 1
ATOM 871 O O . SER A 1 108 ? 16.387 -9.854 -5.206 1.00 73.62 108 SER A O 1
ATOM 873 N N . GLU A 1 109 ? 14.590 -9.506 -6.516 1.00 81.56 109 GLU A N 1
ATOM 874 C CA . GLU A 1 109 ? 15.275 -9.810 -7.766 1.00 81.56 109 GLU A CA 1
ATOM 875 C C . GLU A 1 109 ? 16.237 -8.675 -8.123 1.00 81.56 109 GLU A C 1
ATOM 877 O O . GLU A 1 109 ? 16.061 -7.518 -7.725 1.00 81.56 109 GLU A O 1
ATOM 882 N N . THR A 1 110 ? 17.280 -9.004 -8.879 1.00 85.38 110 THR A N 1
ATOM 883 C CA . THR A 1 110 ? 18.218 -8.000 -9.371 1.00 85.38 110 THR A CA 1
ATOM 884 C C . THR A 1 110 ? 17.519 -7.123 -10.405 1.00 85.38 110 THR A C 1
ATOM 886 O O . THR A 1 110 ? 17.138 -7.591 -11.476 1.00 85.38 110 THR A O 1
ATOM 889 N N . VAL A 1 111 ? 17.354 -5.839 -10.089 1.00 86.19 111 VAL A N 1
ATOM 890 C CA . VAL A 1 111 ? 16.828 -4.857 -11.040 1.00 86.19 111 VAL A CA 1
ATOM 891 C C . VAL A 1 111 ? 17.891 -4.581 -12.103 1.00 86.19 111 VAL A C 1
ATOM 893 O O . VAL A 1 111 ? 19.004 -4.174 -11.777 1.00 86.19 111 VAL A O 1
ATOM 896 N N . THR A 1 112 ? 17.551 -4.823 -13.368 1.00 90.19 112 THR A N 1
ATOM 897 C CA . THR A 1 112 ? 18.401 -4.568 -14.536 1.00 90.19 112 THR A CA 1
ATOM 898 C C . THR A 1 112 ? 17.906 -3.340 -15.301 1.00 90.19 112 THR A C 1
ATOM 900 O O . THR A 1 112 ? 16.751 -2.939 -15.154 1.00 90.19 112 THR A O 1
ATOM 903 N N . GLU A 1 113 ? 18.748 -2.764 -16.167 1.00 90.12 113 GLU A N 1
ATOM 904 C CA . GLU A 1 113 ? 18.323 -1.669 -17.059 1.00 90.12 113 GLU A CA 1
ATOM 905 C C . GLU A 1 113 ? 17.176 -2.081 -17.992 1.00 90.12 113 GLU A C 1
ATOM 907 O O . GLU A 1 113 ? 16.354 -1.246 -18.344 1.00 90.12 113 GLU A O 1
ATOM 912 N N . GLU A 1 114 ? 17.042 -3.368 -18.329 1.00 89.06 114 GLU A N 1
ATOM 913 C CA . GLU A 1 114 ? 15.917 -3.869 -19.129 1.00 89.06 114 GLU A CA 1
ATOM 914 C C . GLU A 1 114 ? 14.562 -3.627 -18.443 1.00 89.06 114 GLU A C 1
ATOM 916 O O . GLU A 1 114 ? 13.598 -3.215 -19.095 1.00 89.06 114 GLU A O 1
ATOM 921 N N . HIS A 1 115 ? 14.489 -3.805 -17.118 1.00 87.25 115 HIS A N 1
ATOM 922 C CA . HIS A 1 115 ? 13.283 -3.482 -16.353 1.00 87.25 115 HIS A CA 1
ATOM 923 C C . HIS A 1 115 ? 12.950 -1.988 -16.430 1.00 87.25 115 HIS A C 1
ATOM 925 O O . HIS A 1 115 ? 11.785 -1.619 -16.580 1.00 87.25 115 HIS A O 1
ATOM 931 N N . LEU A 1 116 ? 13.973 -1.137 -16.357 1.00 88.81 116 LEU A N 1
ATOM 932 C CA . LEU A 1 116 ? 13.828 0.318 -16.359 1.00 88.81 116 LEU A CA 1
ATOM 933 C C . LEU A 1 116 ? 13.402 0.809 -17.748 1.00 88.81 116 LEU A C 1
ATOM 935 O O . LEU A 1 116 ? 12.394 1.501 -17.865 1.00 88.81 116 LEU A O 1
ATOM 939 N N . SER A 1 117 ? 14.068 0.346 -18.808 1.00 90.31 117 SER A N 1
ATOM 940 C CA . SER A 1 117 ? 13.708 0.656 -20.196 1.00 90.31 117 SER A CA 1
ATOM 941 C C . SER A 1 117 ? 12.307 0.168 -20.573 1.00 90.31 117 SER A C 1
ATOM 943 O O . SER A 1 117 ? 11.600 0.841 -21.322 1.00 90.31 117 SER A O 1
ATOM 945 N N . THR A 1 118 ? 11.860 -0.972 -20.036 1.00 89.62 118 THR A N 1
ATOM 946 C CA . THR A 1 118 ? 10.488 -1.465 -20.251 1.00 89.62 118 THR A CA 1
ATOM 947 C C . THR A 1 118 ? 9.448 -0.511 -19.657 1.00 89.62 118 THR A C 1
ATOM 949 O O . THR A 1 118 ? 8.418 -0.248 -20.277 1.00 89.62 118 THR A O 1
ATOM 952 N N . LEU A 1 119 ? 9.708 0.046 -18.472 1.00 85.31 119 LEU A N 1
ATOM 953 C CA . LEU A 1 119 ? 8.816 1.017 -17.831 1.00 85.31 119 LEU A CA 1
ATOM 954 C C . LEU A 1 119 ? 8.846 2.373 -18.544 1.00 85.31 119 LEU A C 1
ATOM 956 O O . LEU A 1 119 ? 7.788 2.951 -18.800 1.00 85.31 119 LEU A O 1
ATOM 960 N N . GLU A 1 120 ? 10.026 2.837 -18.947 1.00 89.56 120 GLU A N 1
ATOM 961 C CA . GLU A 1 120 ? 10.195 4.058 -19.743 1.00 89.56 120 GLU A CA 1
ATOM 962 C C . GLU A 1 120 ? 9.432 3.971 -21.074 1.00 89.56 120 GLU A C 1
ATOM 964 O O . GLU A 1 120 ? 8.733 4.912 -21.453 1.00 89.56 120 GLU A O 1
ATOM 969 N N . ALA A 1 121 ? 9.449 2.811 -21.744 1.00 90.88 121 ALA A N 1
ATOM 970 C CA . ALA A 1 121 ? 8.672 2.568 -22.964 1.00 90.88 121 ALA A CA 1
ATOM 971 C C . ALA A 1 121 ? 7.149 2.671 -22.747 1.00 90.88 121 ALA A C 1
ATOM 973 O O . ALA A 1 121 ? 6.397 2.965 -23.679 1.00 90.88 121 ALA A O 1
ATOM 974 N N . HIS A 1 122 ? 6.679 2.464 -21.515 1.00 83.69 122 HIS A N 1
ATOM 975 C CA . HIS A 1 122 ? 5.285 2.657 -21.115 1.00 83.69 122 HIS A CA 1
ATOM 976 C C . HIS A 1 122 ? 4.996 4.054 -20.538 1.00 83.69 122 HIS A C 1
ATOM 978 O O . HIS A 1 122 ? 3.864 4.318 -20.109 1.00 83.69 122 HIS A O 1
ATOM 984 N N . GLY A 1 123 ? 5.977 4.960 -20.581 1.00 83.31 123 GLY A N 1
ATOM 985 C CA . GLY A 1 123 ? 5.864 6.357 -20.175 1.00 83.31 123 GLY A CA 1
ATOM 986 C C . GLY A 1 123 ? 5.922 6.572 -18.664 1.00 83.31 123 GLY A C 1
ATOM 987 O O . GLY A 1 123 ? 5.213 7.451 -18.172 1.00 83.31 123 GLY A O 1
ATOM 988 N N . PHE A 1 124 ? 6.657 5.730 -17.936 1.00 78.62 124 PHE A N 1
ATOM 989 C CA . PHE A 1 124 ? 7.066 6.005 -16.556 1.00 78.62 124 PHE A CA 1
ATOM 990 C C . PHE A 1 124 ? 8.410 6.728 -16.566 1.00 78.62 124 PHE A C 1
ATOM 992 O O . PHE A 1 124 ? 9.299 6.351 -17.330 1.00 78.62 124 PHE A O 1
ATOM 999 N N . ASP A 1 125 ? 8.560 7.754 -15.737 1.00 80.81 125 ASP A N 1
ATOM 1000 C CA . ASP A 1 125 ? 9.858 8.391 -15.529 1.00 80.81 125 ASP A CA 1
ATOM 1001 C C . ASP A 1 125 ? 10.656 7.698 -14.407 1.00 80.81 125 ASP A C 1
ATOM 1003 O O . ASP A 1 125 ? 10.206 6.737 -13.780 1.00 80.81 125 ASP A O 1
ATOM 1007 N N . ARG A 1 126 ? 11.898 8.136 -14.177 1.00 82.12 126 ARG A N 1
ATOM 1008 C CA . ARG A 1 126 ? 12.771 7.515 -13.167 1.00 82.12 126 ARG A CA 1
ATOM 1009 C C . ARG A 1 126 ? 12.269 7.731 -11.735 1.00 82.12 126 ARG A C 1
ATOM 1011 O O . ARG A 1 126 ? 12.528 6.871 -10.896 1.00 82.12 126 ARG A O 1
ATOM 1018 N N . GLU A 1 127 ? 11.541 8.815 -11.474 1.00 75.19 127 GLU A N 1
ATOM 1019 C CA . GLU A 1 127 ? 10.954 9.097 -10.160 1.00 75.19 127 GLU A CA 1
ATOM 1020 C C . GLU A 1 127 ? 9.743 8.187 -9.907 1.00 75.19 127 GLU A C 1
ATOM 1022 O O . GLU A 1 127 ? 9.668 7.545 -8.861 1.00 75.19 127 GLU A O 1
ATOM 1027 N N . ASP A 1 128 ? 8.875 7.997 -10.905 1.00 73.94 128 ASP A N 1
ATOM 1028 C CA . ASP A 1 128 ? 7.777 7.029 -10.870 1.00 73.94 128 ASP A CA 1
ATOM 1029 C C . ASP A 1 128 ? 8.305 5.620 -10.554 1.00 73.94 128 ASP A C 1
ATOM 1031 O O . ASP A 1 128 ? 7.748 4.891 -9.731 1.00 73.94 128 ASP A O 1
ATOM 1035 N N . ILE A 1 129 ? 9.396 5.215 -11.214 1.00 78.38 129 ILE A N 1
ATOM 1036 C CA . ILE A 1 129 ? 10.015 3.898 -11.020 1.00 78.38 129 ILE A CA 1
ATOM 1037 C C . ILE A 1 129 ? 10.606 3.772 -9.610 1.00 78.38 129 ILE A C 1
ATOM 1039 O O . ILE A 1 129 ? 10.459 2.723 -8.971 1.00 78.38 129 ILE A O 1
ATOM 1043 N N . TRP A 1 130 ? 11.259 4.826 -9.118 1.00 76.88 130 TRP A N 1
ATOM 1044 C CA . TRP A 1 130 ? 11.788 4.888 -7.758 1.00 76.88 130 TRP A CA 1
ATOM 1045 C C . TRP A 1 130 ? 10.678 4.720 -6.718 1.00 76.88 130 TRP A C 1
ATOM 1047 O O . TRP A 1 130 ? 10.794 3.875 -5.821 1.00 76.88 130 TRP A O 1
ATOM 1057 N N . ASP A 1 131 ? 9.575 5.447 -6.884 1.00 70.50 131 ASP A N 1
ATOM 1058 C CA . ASP A 1 131 ? 8.403 5.346 -6.022 1.00 70.50 131 ASP A CA 1
ATOM 1059 C C . ASP A 1 131 ? 7.851 3.913 -6.038 1.00 70.50 131 ASP A C 1
ATOM 1061 O O . ASP A 1 131 ? 7.707 3.272 -4.989 1.00 70.50 131 ASP A O 1
ATOM 1065 N N . ILE A 1 132 ? 7.648 3.324 -7.219 1.00 69.06 132 ILE A N 1
ATOM 1066 C CA . ILE A 1 132 ? 7.185 1.932 -7.327 1.00 69.06 132 ILE A CA 1
ATOM 1067 C C . ILE A 1 132 ? 8.122 0.965 -6.576 1.00 69.06 132 ILE A C 1
ATOM 1069 O O . ILE A 1 132 ? 7.652 0.012 -5.955 1.00 69.06 132 ILE A O 1
ATOM 1073 N N . ALA A 1 133 ? 9.436 1.178 -6.569 1.00 70.44 133 ALA A N 1
ATOM 1074 C CA . ALA A 1 133 ? 10.356 0.282 -5.873 1.00 70.44 133 ALA A CA 1
ATOM 1075 C C . ALA A 1 133 ? 10.335 0.459 -4.339 1.00 70.44 133 ALA A C 1
ATOM 1077 O O . ALA A 1 133 ? 10.179 -0.517 -3.589 1.00 70.44 133 ALA A O 1
ATOM 1078 N N . ALA A 1 134 ? 10.482 1.696 -3.859 1.00 66.31 134 ALA A N 1
ATOM 1079 C CA . ALA A 1 134 ? 10.677 2.005 -2.443 1.00 66.31 134 ALA A CA 1
ATOM 1080 C C . ALA A 1 134 ? 9.458 1.618 -1.587 1.00 66.31 134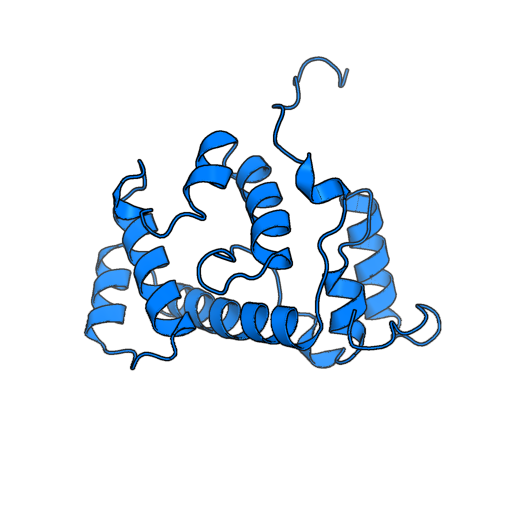 ALA A C 1
ATOM 1082 O O . ALA A 1 134 ? 9.590 0.957 -0.547 1.00 66.31 134 ALA A O 1
ATOM 1083 N N . PHE A 1 135 ? 8.252 1.954 -2.051 1.00 62.41 135 PHE A N 1
ATOM 1084 C CA . PHE A 1 135 ? 7.019 1.693 -1.307 1.00 62.41 135 PHE A CA 1
ATOM 1085 C C . PHE A 1 135 ? 6.702 0.186 -1.223 1.00 62.41 135 PHE A C 1
ATOM 1087 O O . PHE A 1 135 ? 6.308 -0.324 -0.166 1.00 62.41 135 PHE A O 1
ATOM 1094 N N . PHE A 1 136 ? 6.929 -0.569 -2.302 1.00 59.97 136 PHE A N 1
ATOM 1095 C CA . PHE A 1 136 ? 6.607 -2.000 -2.366 1.00 59.97 136 PHE A CA 1
ATOM 1096 C C . PHE A 1 136 ? 7.517 -2.875 -1.509 1.00 59.97 136 PHE A C 1
ATOM 1098 O O . PHE A 1 136 ? 7.049 -3.849 -0.897 1.00 59.97 136 PHE A O 1
ATOM 1105 N N . ALA A 1 137 ? 8.793 -2.509 -1.402 1.00 64.44 137 ALA A N 1
ATOM 1106 C CA . ALA A 1 137 ? 9.744 -3.231 -0.575 1.00 64.44 137 ALA A CA 1
ATOM 1107 C C . ALA A 1 137 ? 9.484 -3.038 0.932 1.00 64.44 137 ALA A C 1
ATOM 1109 O O . ALA A 1 137 ? 9.611 -4.001 1.699 1.00 64.44 137 ALA A O 1
ATOM 1110 N N . LEU A 1 138 ? 9.092 -1.833 1.359 1.00 66.06 138 LEU A N 1
ATOM 1111 C CA . LEU A 1 138 ? 8.980 -1.475 2.775 1.00 66.06 138 LEU A CA 1
ATOM 1112 C C . LEU A 1 138 ? 7.679 -1.976 3.427 1.00 66.06 138 LEU A C 1
ATOM 1114 O O . LEU A 1 138 ? 7.723 -2.639 4.468 1.00 66.06 138 LEU A O 1
ATOM 1118 N N . SER A 1 139 ? 6.517 -1.726 2.809 1.00 64.69 139 SER A N 1
ATOM 1119 C CA . SER A 1 139 ? 5.210 -1.992 3.444 1.00 64.69 139 SER A CA 1
ATOM 1120 C C . SER A 1 139 ? 5.006 -3.454 3.812 1.00 64.69 139 SER A C 1
ATOM 1122 O O . SER A 1 139 ? 4.594 -3.795 4.922 1.00 64.69 139 SER A O 1
ATOM 1124 N N . ASN A 1 140 ? 5.315 -4.337 2.861 1.00 64.06 140 ASN A N 1
ATOM 1125 C CA . ASN A 1 140 ? 5.024 -5.757 2.983 1.00 64.06 140 ASN A CA 1
ATOM 1126 C C . ASN A 1 140 ? 5.845 -6.394 4.107 1.00 64.06 140 ASN A C 1
ATOM 1128 O O . ASN A 1 140 ? 5.332 -7.228 4.857 1.00 64.06 140 ASN A O 1
ATOM 1132 N N . ARG A 1 141 ? 7.106 -5.970 4.253 1.00 69.94 141 ARG A N 1
ATOM 1133 C CA . ARG A 1 141 ? 8.012 -6.447 5.303 1.00 69.94 141 ARG A CA 1
ATOM 1134 C C . ARG A 1 141 ? 7.565 -5.943 6.676 1.00 69.94 141 ARG A C 1
ATOM 1136 O O . ARG A 1 141 ? 7.459 -6.743 7.604 1.00 69.94 141 ARG A O 1
ATOM 1143 N N . MET A 1 142 ? 7.187 -4.668 6.782 1.00 68.50 142 MET A N 1
ATOM 1144 C CA . MET A 1 142 ? 6.703 -4.068 8.031 1.00 68.50 142 MET A CA 1
ATOM 1145 C C . MET A 1 142 ? 5.375 -4.667 8.509 1.00 68.50 142 MET A C 1
ATOM 1147 O O . MET A 1 142 ? 5.239 -5.036 9.679 1.00 68.50 142 MET A O 1
ATOM 1151 N N . ALA A 1 143 ? 4.399 -4.831 7.616 1.00 68.12 143 ALA A N 1
ATOM 1152 C CA . ALA A 1 143 ? 3.099 -5.401 7.967 1.00 68.12 143 ALA A CA 1
ATOM 1153 C C . ALA A 1 143 ? 3.209 -6.870 8.419 1.00 68.12 143 ALA A C 1
ATOM 1155 O O . ALA A 1 143 ? 2.513 -7.293 9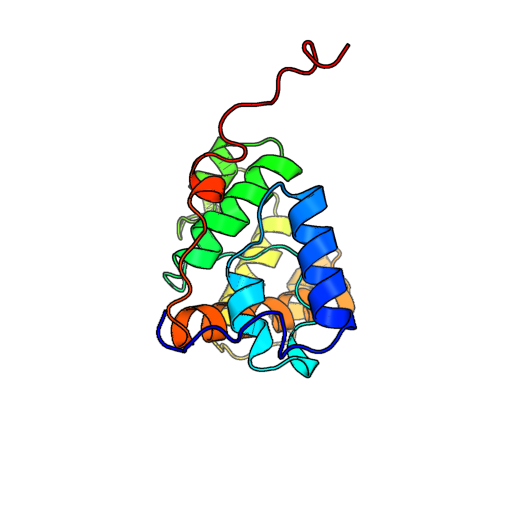.344 1.00 68.12 143 ALA A O 1
ATOM 1156 N N . ARG A 1 144 ? 4.116 -7.646 7.805 1.00 68.56 144 ARG A N 1
ATOM 1157 C CA . ARG A 1 144 ? 4.414 -9.035 8.197 1.00 68.56 144 ARG A CA 1
ATOM 1158 C C . ARG A 1 144 ? 5.121 -9.112 9.547 1.00 68.56 144 ARG A C 1
ATOM 1160 O O . ARG A 1 144 ? 4.723 -9.922 10.379 1.00 68.56 144 ARG A O 1
ATOM 1167 N N . LEU A 1 145 ? 6.133 -8.272 9.769 1.00 75.75 145 LEU A N 1
ATOM 1168 C CA . LEU A 1 145 ? 6.877 -8.224 11.031 1.00 75.75 145 LEU A CA 1
ATOM 1169 C C . LEU A 1 145 ? 5.943 -7.963 12.217 1.00 75.75 145 LEU A C 1
ATOM 1171 O O . LEU A 1 145 ? 6.058 -8.594 13.264 1.00 75.75 145 LEU A O 1
ATOM 1175 N N . THR A 1 146 ? 4.991 -7.053 12.041 1.00 73.69 146 THR A N 1
ATOM 1176 C CA . THR A 1 146 ? 4.173 -6.529 13.141 1.00 73.69 146 THR A CA 1
ATOM 1177 C C 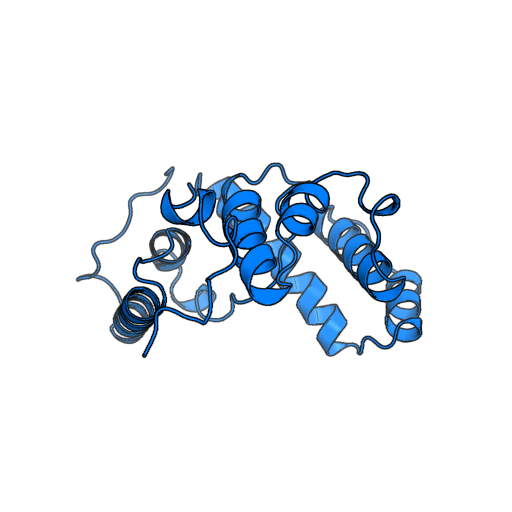. THR A 1 146 ? 2.866 -7.290 13.384 1.00 73.69 146 THR A C 1
ATOM 1179 O O . THR A 1 146 ? 2.170 -7.013 14.367 1.00 73.69 146 THR A O 1
ATOM 1182 N N . ASP A 1 147 ? 2.557 -8.300 12.558 1.00 78.12 147 ASP A N 1
ATOM 1183 C CA . ASP A 1 147 ? 1.251 -8.981 12.537 1.00 78.12 147 ASP A CA 1
ATOM 1184 C C . ASP A 1 147 ? 0.108 -7.954 12.448 1.00 78.12 147 ASP A C 1
ATOM 1186 O O . ASP A 1 147 ? -0.804 -7.900 13.287 1.00 78.12 147 ASP A O 1
ATOM 1190 N N . LEU A 1 148 ? 0.231 -7.059 11.463 1.00 79.44 148 LEU A N 1
ATOM 1191 C CA . LEU A 1 148 ? -0.707 -5.969 11.261 1.00 79.44 148 LEU A CA 1
ATOM 1192 C C . LEU A 1 148 ? -2.051 -6.533 10.786 1.00 79.44 148 LEU A C 1
ATOM 1194 O O . LEU A 1 148 ? -2.131 -7.250 9.787 1.00 79.44 148 LEU A O 1
ATOM 1198 N N . ARG A 1 149 ? -3.126 -6.205 11.508 1.00 81.94 149 ARG A N 1
ATOM 1199 C CA . ARG A 1 149 ? -4.482 -6.684 11.202 1.00 81.94 149 ARG A CA 1
ATOM 1200 C C . ARG A 1 149 ? -5.320 -5.576 10.573 1.00 81.94 149 ARG A C 1
ATOM 1202 O O . ARG A 1 149 ? -5.328 -4.466 11.111 1.00 81.94 149 ARG A O 1
ATOM 1209 N N . PRO A 1 150 ? -6.017 -5.835 9.453 1.00 82.12 150 PRO A N 1
ATOM 1210 C CA . PRO A 1 150 ? -6.846 -4.817 8.823 1.00 82.12 150 PRO A CA 1
ATOM 1211 C C . PRO A 1 150 ? -8.041 -4.471 9.707 1.00 82.12 150 PRO A C 1
ATOM 1213 O O . PRO A 1 150 ? -8.563 -5.315 10.435 1.00 82.12 150 PRO A O 1
ATOM 1216 N N . ASN A 1 151 ? -8.457 -3.211 9.636 1.00 86.44 151 ASN A N 1
ATOM 1217 C CA . ASN A 1 151 ? -9.693 -2.726 10.237 1.00 86.44 151 ASN A CA 1
ATOM 1218 C C . ASN A 1 151 ? -10.908 -3.429 9.603 1.00 86.44 151 ASN A C 1
ATOM 1220 O O . ASN A 1 151 ? -10.874 -3.774 8.417 1.00 86.44 151 ASN A O 1
ATOM 1224 N N . ALA A 1 152 ? -11.979 -3.630 10.375 1.00 87.75 152 ALA A N 1
ATOM 1225 C CA . ALA A 1 152 ? -13.193 -4.303 9.902 1.00 87.75 152 ALA A CA 1
ATOM 1226 C C . ALA A 1 152 ? -13.877 -3.512 8.768 1.00 87.75 152 ALA A C 1
ATOM 1228 O O . ALA A 1 152 ? -14.410 -4.078 7.815 1.00 87.75 152 ALA A O 1
ATOM 1229 N N . GLU A 1 153 ? -13.771 -2.191 8.834 1.00 86.25 153 GLU A N 1
ATOM 1230 C CA . GLU A 1 153 ? -14.300 -1.200 7.908 1.00 86.25 153 GLU A CA 1
ATOM 1231 C C . GLU A 1 153 ? -13.795 -1.427 6.473 1.00 86.25 153 GLU A C 1
ATOM 1233 O O . GLU A 1 153 ? -14.565 -1.322 5.515 1.00 86.25 153 GLU A O 1
ATOM 1238 N N . PHE A 1 154 ? -12.530 -1.831 6.304 1.00 83.12 154 PHE A N 1
ATOM 1239 C CA . PHE A 1 154 ? -11.944 -2.070 4.981 1.00 83.12 154 PHE A CA 1
ATOM 1240 C C . PHE A 1 154 ? -12.580 -3.254 4.235 1.00 83.12 154 PHE A C 1
ATOM 1242 O O . PHE A 1 154 ? -12.595 -3.262 3.003 1.00 83.12 154 PHE A O 1
ATOM 1249 N N . TYR A 1 155 ? -13.140 -4.244 4.936 1.00 82.62 155 TYR A N 1
ATOM 1250 C CA . TYR A 1 155 ? -13.711 -5.428 4.282 1.00 82.62 155 TYR A CA 1
ATOM 1251 C C . TYR A 1 155 ? -14.938 -5.097 3.428 1.00 82.62 155 TYR A C 1
ATOM 1253 O O . TYR A 1 155 ? -15.110 -5.682 2.356 1.00 82.62 155 TYR A O 1
ATOM 1261 N N . ASN A 1 156 ? -15.757 -4.141 3.874 1.00 85.44 156 ASN A N 1
ATOM 1262 C CA . ASN A 1 156 ? -17.005 -3.755 3.207 1.00 85.44 156 ASN A CA 1
ATOM 1263 C C . ASN A 1 156 ? -16.861 -2.492 2.350 1.00 85.44 156 ASN A C 1
ATOM 1265 O O . ASN A 1 156 ? -17.646 -2.257 1.429 1.00 85.44 156 ASN A O 1
ATOM 1269 N N . MET A 1 157 ? -15.839 -1.687 2.624 1.00 82.19 157 MET A N 1
ATOM 1270 C CA . MET A 1 157 ? -15.599 -0.425 1.944 1.00 82.19 157 MET A CA 1
ATOM 1271 C C . MET A 1 157 ? -15.452 -0.598 0.421 1.00 82.19 157 MET A C 1
ATOM 1273 O O . MET A 1 157 ? -14.681 -1.433 -0.063 1.00 82.19 157 MET A O 1
ATOM 1277 N N . GLY A 1 158 ? -16.206 0.210 -0.332 1.00 77.88 158 GLY A N 1
ATOM 1278 C CA . GLY A 1 158 ? -16.177 0.265 -1.797 1.00 77.88 158 GLY A CA 1
ATOM 1279 C C . GLY A 1 158 ? -16.838 -0.918 -2.517 1.00 77.88 158 GLY A C 1
ATOM 1280 O O . GLY A 1 158 ? -16.726 -1.002 -3.736 1.00 77.88 158 GLY A O 1
ATOM 1281 N N . ARG A 1 159 ? -17.501 -1.848 -1.809 1.00 81.31 159 ARG A N 1
ATOM 1282 C CA . ARG A 1 159 ? -18.186 -2.996 -2.441 1.00 81.31 159 ARG A CA 1
ATOM 1283 C C . ARG A 1 159 ? -19.513 -2.627 -3.101 1.00 81.31 159 ARG A C 1
ATOM 1285 O O . ARG A 1 159 ? -19.845 -3.194 -4.135 1.00 81.31 159 ARG A O 1
ATOM 1292 N N . VAL A 1 160 ? -20.238 -1.677 -2.517 1.00 78.75 160 VAL A N 1
ATOM 1293 C CA . VAL A 1 160 ? -21.460 -1.103 -3.091 1.00 78.75 160 VAL A CA 1
ATOM 1294 C C . VAL A 1 160 ? -21.112 0.298 -3.602 1.00 78.75 160 VAL A C 1
ATOM 1296 O O . VAL A 1 160 ? -20.535 1.076 -2.832 1.00 78.75 160 VAL A O 1
ATOM 1299 N N . PRO A 1 161 ? -21.391 0.632 -4.876 1.00 65.38 161 PRO A N 1
ATOM 1300 C CA . PRO A 1 161 ? -21.266 2.001 -5.363 1.00 65.38 161 PRO A CA 1
ATOM 1301 C C . PRO A 1 161 ? -22.106 2.936 -4.485 1.00 65.38 161 PRO A C 1
ATOM 1303 O O . PRO A 1 161 ? -23.236 2.603 -4.140 1.00 65.38 161 PRO A O 1
ATOM 1306 N N . ARG A 1 162 ? -21.569 4.093 -4.084 1.00 61.06 162 ARG A N 1
ATOM 1307 C CA . ARG A 1 162 ? -22.403 5.105 -3.420 1.00 61.06 162 ARG A CA 1
ATOM 1308 C C . ARG A 1 162 ? -23.392 5.648 -4.448 1.00 61.06 162 ARG A C 1
ATOM 1310 O O . ARG A 1 162 ? -22.951 6.241 -5.431 1.00 61.06 162 ARG A O 1
ATOM 1317 N N . ASP A 1 163 ? -24.687 5.475 -4.197 1.00 54.59 163 ASP A N 1
ATOM 1318 C CA . ASP A 1 163 ? -25.730 6.177 -4.940 1.00 54.59 163 ASP A CA 1
ATOM 1319 C C . ASP A 1 163 ? -25.559 7.679 -4.705 1.00 54.59 163 ASP A C 1
ATOM 1321 O O . ASP A 1 163 ? -25.678 8.174 -3.582 1.00 54.59 163 ASP A O 1
ATOM 1325 N N . THR A 1 164 ? -25.258 8.415 -5.769 1.00 49.97 164 THR A N 1
ATOM 1326 C CA . THR A 1 164 ? -25.100 9.875 -5.751 1.00 49.97 164 THR A CA 1
ATOM 1327 C C . THR A 1 164 ? -26.407 10.638 -5.487 1.00 49.97 164 THR A C 1
ATOM 1329 O O . THR A 1 164 ? -26.380 11.860 -5.431 1.00 49.97 164 THR A O 1
ATOM 1332 N N . GLU A 1 165 ? -27.541 9.957 -5.294 1.00 41.59 165 GLU A N 1
ATOM 1333 C CA . GLU A 1 165 ? -28.864 10.583 -5.121 1.00 41.59 165 GLU A CA 1
ATOM 1334 C C . GLU A 1 165 ? -29.276 10.874 -3.667 1.00 41.59 165 GLU A C 1
ATOM 1336 O O . GLU A 1 165 ? -30.275 11.552 -3.452 1.00 41.59 165 GLU A O 1
ATOM 1341 N N . LYS A 1 166 ? -28.537 10.415 -2.647 1.00 38.12 166 LYS A N 1
ATOM 1342 C CA . LYS A 1 166 ? -28.921 10.615 -1.228 1.00 38.12 166 LYS A CA 1
ATOM 1343 C C . LYS A 1 166 ? -28.049 11.607 -0.451 1.00 38.12 166 LYS A C 1
ATOM 1345 O O . LYS A 1 166 ? -27.915 11.480 0.763 1.00 38.12 166 LYS A O 1
ATOM 1350 N N . SER A 1 167 ? -27.454 12.588 -1.127 1.00 33.97 167 SER A N 1
ATOM 1351 C CA . SER A 1 167 ? -26.743 13.698 -0.469 1.00 33.97 167 SER A CA 1
ATOM 1352 C C . SER A 1 167 ? -27.233 15.080 -0.922 1.00 33.97 167 SER A C 1
ATOM 1354 O O . SER A 1 167 ? -26.412 15.967 -1.160 1.00 33.97 167 SER A O 1
ATOM 1356 N N . LEU A 1 168 ? -28.552 15.234 -1.071 1.00 33.09 168 LEU A N 1
ATOM 1357 C CA . LEU A 1 168 ? -29.231 16.533 -1.118 1.00 33.09 168 LEU A CA 1
ATOM 1358 C C . LEU A 1 168 ? -29.823 16.844 0.257 1.00 33.09 168 LEU A C 1
ATOM 1360 O O . LEU A 1 168 ? -30.444 15.921 0.833 1.00 33.09 168 LEU A O 1
#

Organism: Sinocyclocheilus grahami (NCBI:txid75366)

InterPro domains:
  IPR010195 Uncharacterised peroxidase-related [TIGR01926] (54-152)
  IPR029032 AhpD-like [G3DSA:1.20.1290.10] (51-164)
  IPR029032 AhpD-like [SSF69118] (2-157)

Foldseek 3Di:
DQDDFDDLVPADPVLNVVQVVCCVVVVHGWLVSSQCSVPVVPSPPADDDDQLQPLVQQACLLQRLLVCLVPVVDNVVSVVSSDPVCVPDPDDPLVVLLVVLLVCLCVVHDDDVVSVVSNVVSPDDPVNSVVSNPNSNPPSVSSVVRVRDTDPCSNCHSNDPPDPPPPD

pLDDT: mean 70.01, std 14.84, range [30.53, 90.88]

Sequence (168 aa):
WRYPVPDKKNLPFDIVELMEKVEQKGGFLPNVFKVLVHCPESGMTFYSYLKGAHNHCLYCVVSHSALHRIYSKKPVLADQVPSKNFTKHNLSAREKAMLDFALAVCWSETVTEEHLSTLEAHGFDREDIWDIAAFFALSNRMARLTDLRPNAEFYNMGRVPRDTEKSL

Secondary structure (DSSP, 8-state):
--SPPPPGGGS-HHHHHHHHHHHHHHSS--TTHHHHTTSGGGSSS--S----TTTT-HHHHHHHHHHHHHHH--HHHHHHTTSTTGGGSS--HHHHHHHHHHHHHHTT----HHHHHHHHHTT--HHHHHHHHHHHHHHHHHHHHHT----HHHHHTTSS---TTS--

Radius of gyration: 17.35 Å; chains: 1; bounding box: 48×31×48 Å